Protein AF-A0A8H3X224-F1 (afdb_monomer)

Mean predicted aligned error: 12.38 Å

Organism: Gigaspora margarita (NCBI:txid4874)

Foldseek 3Di:
DADPVPRHDPPPDPDDDPLQQPLVVVLVCQCSDPDPVSHDDPVRVVVSVVVLVCLLPDPPPVRSSVVSVVVVVVVVVVVVVVVVVPPPPDPPDDDDDDD

Sequence (99 aa):
MKEISTGKQVFEGLEFDPGTPDCYVRLAKRCLDTNPKKRPTAKSVNFQVGFWSEEILSSDDDNEIKRQFLEIDNTLQVIDTIENWYPMSNPINSFYVSE

Nearest PDB structures (foldseek):
  7yaz-assembly1_A  TM=5.741E-01  e=1.734E-01  Homo sapiens
  4uy9-assembly1_B  TM=5.698E-01  e=1.463E+00  Homo sapiens

Secondary structure (DSSP, 8-state):
-B-TTT-SBTTTT----TT--HHHHHHHHHHT-SSGGGSPPHHHHHHHHHHHHHHHHSS-TT-HHHHHHHHHHHHHHHHHHHHHHTTSS----------

Structure (mmCIF, N/CA/C/O backbone):
data_AF-A0A8H3X224-F1
#
_entry.id   AF-A0A8H3X224-F1
#
loop_
_atom_site.group_PDB
_atom_site.id
_atom_site.type_symbol
_atom_site.label_atom_id
_atom_site.label_alt_id
_atom_site.label_comp_id
_atom_site.label_asym_id
_atom_site.label_entity_id
_atom_site.label_seq_id
_atom_site.pdbx_PDB_ins_code
_atom_site.Cartn_x
_atom_site.Cartn_y
_atom_site.Cartn_z
_atom_site.occupancy
_atom_site.B_iso_or_equiv
_atom_site.auth_seq_id
_atom_site.auth_comp_id
_atom_site.auth_asym_id
_atom_site.auth_atom_id
_atom_site.pdbx_PDB_model_num
ATOM 1 N N . MET A 1 1 ? -15.550 -5.653 13.923 1.00 53.12 1 MET A N 1
ATOM 2 C CA . MET A 1 1 ? -16.346 -4.433 13.666 1.00 53.12 1 MET A CA 1
ATOM 3 C C . MET A 1 1 ? -17.402 -4.836 12.650 1.00 53.12 1 MET A C 1
ATOM 5 O O . MET A 1 1 ? -17.027 -5.451 11.659 1.00 53.12 1 MET A O 1
ATOM 9 N N . LYS A 1 2 ? -18.689 -4.646 12.946 1.00 55.12 2 LYS A N 1
ATOM 10 C CA . LYS A 1 2 ? -19.780 -4.935 12.006 1.00 55.12 2 LYS A CA 1
ATOM 11 C C . LYS A 1 2 ? -20.250 -3.611 11.428 1.00 55.12 2 LYS A C 1
ATOM 13 O O . LYS A 1 2 ? -20.295 -2.627 12.166 1.00 55.12 2 LYS A O 1
ATOM 18 N N . GLU A 1 3 ? -20.542 -3.573 10.140 1.00 61.22 3 GLU A N 1
ATOM 19 C CA . GLU A 1 3 ? -21.182 -2.402 9.560 1.00 61.22 3 GLU A CA 1
ATOM 20 C C . GLU A 1 3 ? -22.570 -2.266 10.187 1.00 61.22 3 GLU A C 1
ATOM 22 O O . GLU A 1 3 ? -23.336 -3.225 10.239 1.00 61.22 3 GLU A O 1
ATOM 27 N N . ILE A 1 4 ? -22.892 -1.081 10.696 1.00 63.47 4 ILE A N 1
ATOM 28 C CA . ILE A 1 4 ? -24.183 -0.812 11.344 1.00 63.47 4 ILE A CA 1
ATOM 29 C C . ILE A 1 4 ? -25.357 -0.854 10.358 1.00 63.47 4 ILE A C 1
ATOM 31 O O . ILE A 1 4 ? -26.472 -1.167 10.757 1.00 63.47 4 ILE A O 1
ATOM 35 N N . SER A 1 5 ? -25.103 -0.570 9.080 1.00 65.12 5 SER A N 1
ATOM 36 C CA . SER A 1 5 ? -26.094 -0.591 8.000 1.00 65.12 5 SER A CA 1
ATOM 37 C C . SER A 1 5 ? -26.410 -2.005 7.513 1.00 65.12 5 SER A C 1
ATOM 39 O O . SER A 1 5 ? -27.558 -2.301 7.198 1.00 65.12 5 SER A O 1
ATOM 41 N N . THR A 1 6 ? -25.403 -2.878 7.443 1.00 70.19 6 THR A N 1
ATOM 42 C CA . THR A 1 6 ? -25.529 -4.210 6.830 1.00 70.19 6 THR A CA 1
ATOM 43 C C . THR A 1 6 ? -25.496 -5.349 7.847 1.00 70.19 6 THR A C 1
ATOM 45 O O . THR A 1 6 ? -25.816 -6.485 7.504 1.00 70.19 6 THR A O 1
ATOM 48 N N . GLY A 1 7 ? -25.079 -5.089 9.092 1.00 63.59 7 GLY A N 1
ATOM 49 C CA . GLY A 1 7 ? -24.880 -6.101 10.136 1.00 63.59 7 GLY A CA 1
ATOM 50 C C . GLY A 1 7 ? -23.758 -7.102 9.835 1.00 63.59 7 GLY A C 1
ATOM 51 O O . GLY A 1 7 ? -23.439 -7.943 10.683 1.00 63.59 7 GLY A O 1
ATOM 52 N N . LYS A 1 8 ? -23.140 -7.010 8.651 1.00 62.12 8 LYS A N 1
ATOM 53 C CA . LYS A 1 8 ? -22.049 -7.872 8.208 1.00 62.12 8 LYS A CA 1
ATOM 54 C C . LYS A 1 8 ? -20.759 -7.466 8.893 1.00 62.12 8 LYS A C 1
ATOM 56 O O . LYS A 1 8 ? -20.535 -6.297 9.216 1.00 62.12 8 LYS A O 1
ATOM 61 N N . GLN A 1 9 ? -19.899 -8.449 9.131 1.00 62.00 9 GLN A N 1
ATOM 62 C CA . GLN A 1 9 ? -18.531 -8.158 9.515 1.00 62.00 9 GLN A CA 1
ATOM 63 C C . GLN A 1 9 ? -17.886 -7.385 8.368 1.00 62.00 9 GLN A C 1
ATOM 65 O O . GLN A 1 9 ? -17.889 -7.845 7.229 1.00 62.00 9 GLN A O 1
ATOM 70 N N . VAL A 1 10 ? -17.393 -6.180 8.659 1.00 57.31 10 VAL A N 1
ATOM 71 C CA . VAL A 1 10 ? -16.721 -5.387 7.633 1.00 57.31 10 VAL A CA 1
ATOM 72 C C . VAL A 1 10 ? -15.501 -6.207 7.197 1.00 57.31 10 VAL A C 1
ATOM 74 O O . VAL A 1 10 ? -14.698 -6.579 8.057 1.00 57.31 10 VAL A O 1
ATOM 77 N N . PHE A 1 11 ? -15.405 -6.519 5.900 1.00 62.25 11 PHE A N 1
ATOM 78 C CA . PHE A 1 11 ? -14.279 -7.202 5.233 1.00 62.25 11 PHE A CA 1
ATOM 79 C C . PHE A 1 11 ? -14.204 -8.739 5.280 1.00 62.25 11 PHE A C 1
ATOM 81 O O . PHE A 1 11 ? -13.149 -9.296 4.975 1.00 62.25 11 PHE A O 1
ATOM 88 N N . GLU A 1 12 ? -15.287 -9.454 5.588 1.00 50.69 12 GLU A N 1
ATOM 89 C CA . GLU A 1 12 ? -15.350 -10.880 5.229 1.00 50.69 12 GLU A CA 1
ATOM 90 C C . GLU A 1 12 ? -15.444 -10.977 3.690 1.00 50.69 12 GLU A C 1
ATOM 92 O O . GLU A 1 12 ? -16.495 -10.692 3.120 1.00 50.69 12 GLU A O 1
ATOM 97 N N . GLY A 1 13 ? -14.313 -11.252 3.019 1.00 57.81 13 GLY A N 1
ATOM 98 C CA . GLY A 1 13 ? -14.220 -11.338 1.551 1.00 57.81 13 GLY A CA 1
ATOM 99 C C . GLY A 1 13 ? -13.353 -10.287 0.845 1.00 57.81 13 GLY A C 1
ATOM 100 O O . GLY A 1 13 ? -13.553 -10.064 -0.344 1.00 57.81 13 GLY A O 1
ATOM 101 N N . LEU A 1 14 ? -12.406 -9.619 1.527 1.00 70.56 14 LEU A N 1
ATOM 102 C CA . LEU A 1 14 ? -11.402 -8.834 0.796 1.00 70.56 14 LEU A CA 1
ATOM 103 C C . LEU A 1 14 ? -10.386 -9.773 0.137 1.00 70.56 14 LEU A C 1
ATOM 105 O O . LEU A 1 14 ? -9.391 -10.172 0.750 1.00 70.56 14 LEU A O 1
ATOM 109 N N . GLU A 1 15 ? -10.673 -10.118 -1.108 1.00 81.31 15 GLU A N 1
ATOM 110 C CA . GLU A 1 15 ? -9.751 -10.796 -2.005 1.00 81.31 15 GLU A CA 1
ATOM 111 C C . GLU A 1 15 ? -8.964 -9.752 -2.797 1.00 81.31 15 GLU A C 1
ATOM 113 O O . GLU A 1 15 ? -9.470 -8.680 -3.129 1.00 81.31 15 GLU A O 1
ATOM 118 N N . PHE A 1 16 ? -7.690 -10.046 -3.021 1.00 84.31 16 PHE A N 1
ATOM 119 C CA . PHE A 1 16 ? -6.822 -9.241 -3.866 1.00 84.31 16 PHE A CA 1
ATOM 120 C C . PHE A 1 16 ? -6.591 -10.031 -5.142 1.00 84.31 16 PHE A C 1
ATOM 122 O O . PHE A 1 16 ? -6.318 -11.233 -5.064 1.00 84.31 16 PHE A O 1
ATOM 129 N N . ASP A 1 17 ? -6.685 -9.360 -6.286 1.00 85.38 17 ASP A N 1
ATOM 130 C CA . ASP A 1 17 ? -6.447 -10.009 -7.566 1.00 85.38 17 ASP A CA 1
ATOM 131 C C . ASP A 1 17 ? -5.003 -10.526 -7.641 1.00 85.38 17 ASP A C 1
ATOM 133 O O . ASP A 1 17 ? -4.082 -9.879 -7.110 1.00 85.38 17 ASP A O 1
ATOM 137 N N . PRO A 1 18 ? -4.773 -11.683 -8.290 1.00 81.12 18 PRO A N 1
ATOM 138 C CA . PRO A 1 18 ? -3.430 -12.159 -8.581 1.00 81.12 18 PRO A CA 1
ATOM 139 C C . PRO A 1 18 ? -2.613 -11.065 -9.272 1.00 81.12 18 PRO A C 1
ATOM 141 O O . PRO A 1 18 ? -3.073 -10.450 -10.228 1.00 81.12 18 PRO A O 1
ATOM 144 N N . GLY A 1 19 ? -1.403 -10.819 -8.774 1.00 84.50 19 GLY A N 1
ATOM 145 C CA . GLY A 1 19 ? -0.540 -9.748 -9.273 1.00 84.50 19 GLY A CA 1
ATOM 146 C C . GLY A 1 19 ? -0.624 -8.446 -8.480 1.00 84.50 19 GLY A C 1
ATOM 147 O O . GLY A 1 19 ? 0.254 -7.617 -8.648 1.00 84.50 19 GLY A O 1
ATOM 148 N N . THR A 1 20 ? -1.583 -8.265 -7.562 1.00 89.31 20 THR A N 1
ATOM 149 C CA . THR A 1 20 ? -1.566 -7.108 -6.643 1.00 89.31 20 THR A CA 1
ATOM 150 C C . THR A 1 20 ? -0.237 -7.058 -5.863 1.00 89.31 20 THR A C 1
ATOM 152 O O . THR A 1 20 ? 0.154 -8.096 -5.321 1.00 89.31 20 THR A O 1
ATOM 155 N N . PRO A 1 21 ? 0.437 -5.894 -5.700 1.00 92.62 21 PRO A N 1
ATOM 156 C CA . PRO A 1 21 ? 1.726 -5.830 -5.018 1.00 92.62 21 PRO A CA 1
ATOM 157 C C . PRO A 1 21 ? 1.599 -6.308 -3.575 1.00 92.62 21 PRO A C 1
ATOM 159 O O . PRO A 1 21 ? 0.771 -5.807 -2.804 1.00 92.62 21 PRO A O 1
ATOM 162 N N . ASP A 1 22 ? 2.471 -7.217 -3.160 1.00 92.88 22 ASP A N 1
ATOM 163 C CA . ASP A 1 22 ? 2.486 -7.744 -1.799 1.00 92.88 22 ASP A CA 1
ATOM 164 C C . ASP A 1 22 ? 2.649 -6.633 -0.754 1.00 92.88 22 ASP A C 1
ATOM 166 O O . ASP A 1 22 ? 2.083 -6.692 0.345 1.00 92.88 22 ASP A O 1
ATOM 170 N N . CYS A 1 23 ? 3.432 -5.598 -1.077 1.00 93.06 23 CYS A N 1
ATOM 171 C CA . CYS A 1 23 ? 3.609 -4.439 -0.208 1.00 93.06 23 CYS A CA 1
ATOM 172 C C . CYS A 1 23 ? 2.281 -3.702 0.046 1.00 93.06 23 CYS A C 1
ATOM 174 O O . CYS A 1 23 ? 1.992 -3.346 1.197 1.00 93.06 23 CYS A O 1
ATOM 176 N N . TYR A 1 24 ? 1.436 -3.576 -0.980 1.00 93.69 24 TYR A N 1
ATOM 177 C CA . TYR A 1 24 ? 0.104 -2.990 -0.890 1.00 93.69 24 TYR A CA 1
ATOM 178 C C . TYR A 1 24 ? -0.849 -3.888 -0.098 1.00 93.69 24 TYR A C 1
ATOM 180 O O . TYR A 1 24 ? -1.475 -3.421 0.857 1.00 93.69 24 TYR A O 1
ATOM 188 N N . VAL A 1 25 ? -0.892 -5.190 -0.407 1.00 92.56 25 VAL A N 1
ATOM 189 C CA . VAL A 1 25 ? -1.731 -6.173 0.304 1.00 92.56 25 VAL A CA 1
ATOM 190 C C . VAL A 1 25 ? -1.452 -6.147 1.809 1.00 92.56 25 VAL A C 1
ATOM 192 O O . VAL A 1 25 ? -2.376 -6.119 2.628 1.00 92.56 25 VAL A O 1
ATOM 195 N N . ARG A 1 26 ? -0.173 -6.115 2.207 1.00 92.94 26 ARG A N 1
ATOM 196 C CA . ARG A 1 26 ? 0.220 -6.028 3.623 1.00 92.94 26 ARG A CA 1
ATOM 197 C C . ARG A 1 26 ? -0.257 -4.734 4.280 1.00 92.94 26 ARG A C 1
ATOM 199 O O . ARG A 1 26 ? -0.736 -4.780 5.416 1.00 92.94 26 ARG A O 1
ATOM 206 N N . LEU A 1 27 ? -0.132 -3.592 3.601 1.00 94.19 27 LEU A N 1
ATOM 207 C CA . LEU A 1 27 ? -0.593 -2.309 4.133 1.00 94.19 27 LEU A CA 1
ATOM 208 C C . LEU A 1 27 ? -2.117 -2.289 4.284 1.00 94.19 27 LEU A C 1
ATOM 210 O O . LEU A 1 27 ? -2.612 -1.956 5.361 1.00 94.19 27 LEU A O 1
ATOM 214 N N . ALA A 1 28 ? -2.849 -2.714 3.254 1.00 92.44 28 ALA A N 1
ATOM 215 C CA . ALA A 1 28 ? -4.304 -2.796 3.265 1.00 92.44 28 ALA A CA 1
ATOM 216 C C . ALA A 1 28 ? -4.803 -3.689 4.411 1.00 92.44 28 ALA A C 1
ATOM 218 O O . ALA A 1 28 ? -5.624 -3.254 5.217 1.00 92.44 28 ALA A O 1
ATOM 219 N N . LYS A 1 29 ? -4.223 -4.884 4.593 1.00 90.69 29 LYS A N 1
ATOM 220 C CA . LYS A 1 29 ? -4.562 -5.774 5.720 1.00 90.69 29 LYS A CA 1
ATOM 221 C C . LYS A 1 29 ? -4.361 -5.108 7.087 1.00 90.69 29 LYS A C 1
ATOM 223 O O . LYS A 1 29 ? -5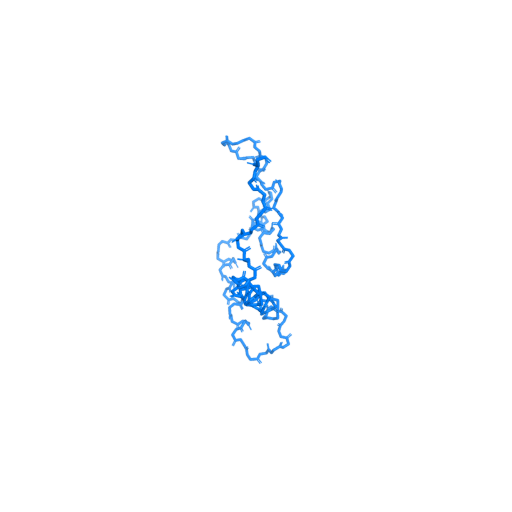.190 -5.287 7.974 1.00 90.69 29 LYS A O 1
ATOM 228 N N . ARG A 1 30 ? -3.305 -4.302 7.266 1.00 92.38 30 ARG A N 1
ATOM 229 C CA . ARG A 1 30 ? -3.076 -3.541 8.512 1.00 92.38 30 ARG A CA 1
ATOM 230 C C . ARG A 1 30 ? -4.089 -2.412 8.701 1.00 92.38 30 ARG A C 1
ATOM 232 O O . ARG A 1 30 ? -4.578 -2.221 9.810 1.00 92.38 30 ARG A O 1
ATOM 239 N N . CYS A 1 31 ? -4.422 -1.673 7.644 1.00 93.00 31 CYS A N 1
ATOM 240 C CA . CYS A 1 31 ? -5.467 -0.641 7.673 1.00 93.00 31 CYS A CA 1
ATOM 241 C C . CYS A 1 31 ? -6.830 -1.210 8.083 1.00 93.00 31 CYS A C 1
ATOM 243 O O . CYS A 1 31 ? -7.603 -0.546 8.774 1.00 93.00 31 CYS A O 1
ATOM 245 N N . LEU A 1 32 ? -7.086 -2.458 7.703 1.00 87.81 32 LEU A N 1
ATOM 246 C CA . LEU A 1 32 ? -8.340 -3.162 7.938 1.00 87.81 32 LEU A CA 1
ATOM 247 C C . LEU A 1 32 ? -8.325 -4.051 9.185 1.00 87.81 32 LEU A C 1
ATOM 249 O O . LEU A 1 32 ? -9.285 -4.785 9.427 1.00 87.81 32 LEU A O 1
ATOM 253 N N . ASP A 1 33 ? -7.279 -3.970 10.013 1.00 89.12 33 ASP A N 1
ATOM 254 C CA . ASP A 1 33 ? -7.178 -4.784 11.220 1.00 89.12 33 ASP A CA 1
ATOM 255 C C . ASP A 1 33 ? -8.402 -4.559 12.130 1.00 89.12 33 ASP A C 1
ATOM 257 O O . ASP A 1 33 ? -8.886 -3.434 12.342 1.00 89.12 33 ASP A O 1
ATOM 261 N N . THR A 1 34 ? -8.946 -5.654 12.661 1.00 84.69 34 THR A N 1
ATOM 262 C CA . THR A 1 34 ? -10.120 -5.613 13.540 1.00 84.69 34 THR A CA 1
ATOM 263 C C . THR A 1 34 ? -9.820 -4.901 14.853 1.00 84.69 34 THR A C 1
ATOM 265 O O . THR A 1 34 ? -10.732 -4.309 15.432 1.00 84.69 34 THR A O 1
ATOM 268 N N . ASN A 1 35 ? -8.559 -4.913 15.294 1.00 87.50 35 ASN A N 1
ATOM 269 C CA . ASN A 1 35 ? -8.064 -4.153 16.425 1.00 87.50 35 ASN A CA 1
ATOM 270 C C . ASN A 1 35 ? -7.651 -2.739 15.973 1.00 87.50 35 ASN A C 1
ATOM 272 O O . ASN A 1 35 ? -6.623 -2.580 15.308 1.00 87.50 35 ASN A O 1
ATOM 276 N N . PRO A 1 36 ? -8.364 -1.680 16.404 1.00 88.44 36 PRO A N 1
ATOM 277 C CA . PRO A 1 36 ? -8.037 -0.306 16.029 1.00 88.44 36 PRO A CA 1
ATOM 278 C C . PRO A 1 36 ? -6.609 0.115 16.395 1.00 88.44 36 PRO A C 1
ATOM 280 O O . PRO A 1 36 ? -6.032 0.948 15.708 1.00 88.44 36 PRO A O 1
ATOM 283 N N . LYS A 1 37 ? -6.011 -0.479 17.438 1.00 92.69 37 LYS A N 1
ATOM 284 C CA . LYS A 1 37 ? -4.637 -0.169 17.867 1.00 92.69 37 LYS A CA 1
ATOM 285 C C . LYS A 1 37 ? -3.566 -0.690 16.905 1.00 92.69 37 LYS A C 1
ATOM 287 O O . LYS A 1 37 ? -2.434 -0.227 16.967 1.00 92.69 37 LYS A O 1
ATOM 292 N N . LYS A 1 38 ? -3.898 -1.668 16.057 1.00 92.88 38 LYS A N 1
ATOM 293 C CA . LYS A 1 38 ? -2.987 -2.212 15.038 1.00 92.88 38 LYS A CA 1
ATOM 294 C C . LYS A 1 38 ? -3.068 -1.456 13.711 1.00 92.88 38 LYS A C 1
ATOM 296 O O . LYS A 1 38 ? -2.167 -1.599 12.880 1.00 92.88 38 LYS A O 1
ATOM 301 N N . ARG A 1 39 ? -4.116 -0.648 13.519 1.00 95.69 39 ARG A N 1
ATOM 302 C CA . ARG A 1 39 ? -4.277 0.166 12.315 1.00 95.69 39 ARG A CA 1
ATOM 303 C C . ARG A 1 39 ? -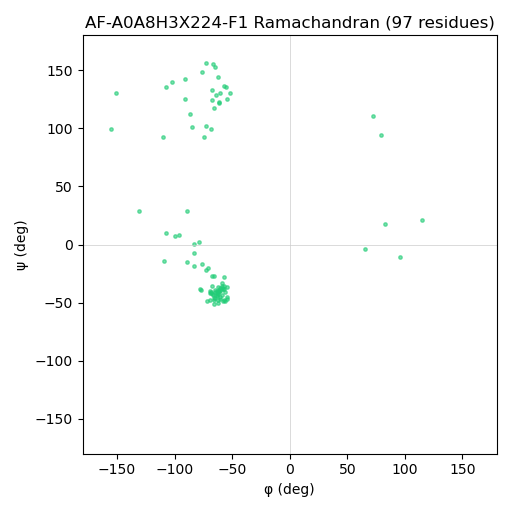3.194 1.246 12.279 1.00 95.69 39 ARG A C 1
ATOM 305 O O . ARG A 1 39 ? -2.969 1.910 13.293 1.00 95.69 39 ARG A O 1
ATOM 312 N N . PRO A 1 40 ? -2.514 1.440 11.140 1.00 97.06 40 PRO A N 1
ATOM 313 C CA . PRO A 1 40 ? -1.595 2.551 10.980 1.00 97.06 40 PRO A CA 1
ATOM 314 C C . PRO A 1 40 ? -2.359 3.878 11.031 1.00 97.06 40 PRO A C 1
ATOM 316 O O . PRO A 1 40 ? -3.536 3.968 10.680 1.00 97.06 40 PRO A O 1
ATOM 319 N N . THR A 1 41 ? -1.671 4.935 11.451 1.00 97.69 41 THR A N 1
ATOM 320 C CA . THR A 1 41 ? -2.198 6.296 11.330 1.00 97.69 41 THR A CA 1
ATOM 321 C C . THR A 1 41 ? -2.167 6.739 9.869 1.00 97.69 41 THR A C 1
ATOM 323 O O . THR A 1 41 ? -1.318 6.283 9.101 1.00 97.69 41 THR A O 1
ATOM 326 N N . ALA A 1 42 ? -3.019 7.695 9.491 1.00 96.88 42 ALA A N 1
ATOM 327 C CA . ALA A 1 42 ? -2.985 8.285 8.149 1.00 96.88 42 ALA A CA 1
ATOM 328 C C . ALA A 1 42 ? -1.590 8.834 7.791 1.00 96.88 42 ALA A C 1
ATOM 330 O O . ALA A 1 42 ? -1.117 8.657 6.675 1.00 96.88 42 ALA A O 1
ATOM 331 N N . LYS A 1 43 ? -0.880 9.408 8.773 1.00 98.06 43 LYS A N 1
ATOM 332 C CA . LYS A 1 43 ? 0.512 9.851 8.623 1.00 98.06 43 LYS A CA 1
ATOM 333 C C . LYS A 1 43 ? 1.453 8.691 8.272 1.00 98.06 43 LYS A C 1
ATOM 335 O O . LYS A 1 43 ? 2.267 8.832 7.370 1.00 98.06 43 LYS A O 1
ATOM 340 N N . SER A 1 44 ? 1.333 7.549 8.953 1.00 97.50 44 SER A N 1
ATOM 341 C CA . SER A 1 44 ? 2.138 6.357 8.652 1.00 97.50 44 SER A CA 1
ATOM 342 C C . SER A 1 44 ? 1.834 5.791 7.267 1.00 97.50 44 SER A C 1
ATOM 344 O O . SER A 1 44 ? 2.762 5.374 6.584 1.00 97.50 44 SER A O 1
ATOM 346 N N . VAL A 1 45 ? 0.563 5.780 6.855 1.00 98.00 45 VAL A N 1
ATOM 347 C CA . VAL A 1 45 ? 0.162 5.363 5.502 1.00 98.00 45 VAL A CA 1
ATOM 348 C C . VAL A 1 45 ? 0.774 6.299 4.461 1.00 98.00 45 VAL A C 1
ATOM 350 O O . VAL A 1 45 ? 1.402 5.826 3.522 1.00 98.00 45 VAL A O 1
ATOM 353 N N . ASN A 1 46 ? 0.672 7.615 4.666 1.00 97.75 46 ASN A N 1
ATOM 354 C CA . ASN A 1 46 ? 1.239 8.614 3.761 1.00 97.75 46 ASN A CA 1
ATOM 355 C C . ASN A 1 46 ? 2.756 8.460 3.594 1.00 97.75 46 ASN A C 1
ATOM 357 O O . ASN A 1 46 ? 3.252 8.507 2.477 1.00 97.75 46 ASN A O 1
ATOM 361 N N . PHE A 1 47 ? 3.491 8.228 4.685 1.00 97.69 47 PHE A N 1
ATOM 362 C CA . PHE A 1 47 ? 4.926 7.951 4.594 1.00 97.69 47 PHE A CA 1
ATOM 363 C C . PHE A 1 47 ? 5.230 6.670 3.828 1.00 97.69 47 PHE A C 1
ATOM 365 O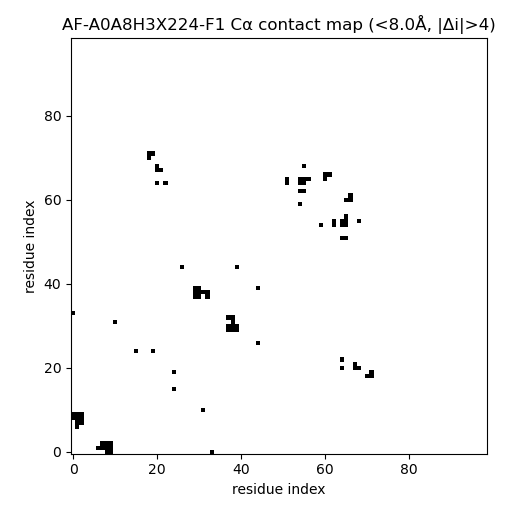 O . PHE A 1 47 ? 6.154 6.656 3.027 1.00 97.69 47 PHE A O 1
ATOM 372 N N . GLN A 1 48 ? 4.459 5.606 4.054 1.00 97.25 48 GLN A N 1
ATOM 373 C CA . GLN A 1 48 ? 4.671 4.339 3.363 1.00 97.25 48 GLN A CA 1
ATOM 374 C C . GLN A 1 48 ? 4.453 4.476 1.850 1.00 97.25 48 GLN A C 1
ATOM 376 O O . GLN A 1 48 ? 5.255 3.967 1.075 1.00 97.25 48 GLN A O 1
ATOM 381 N N . VAL A 1 49 ? 3.394 5.181 1.444 1.00 95.88 49 VAL A N 1
ATOM 382 C CA . VAL A 1 49 ? 3.080 5.443 0.031 1.00 95.88 49 VAL A CA 1
ATOM 383 C C . VAL A 1 49 ? 4.099 6.398 -0.598 1.00 95.88 49 VAL A C 1
ATOM 385 O O . VAL A 1 49 ? 4.523 6.178 -1.730 1.00 95.88 49 VAL A O 1
ATOM 388 N N . GLY A 1 50 ? 4.529 7.428 0.136 1.00 96.50 50 GLY A N 1
ATOM 389 C CA . GLY A 1 50 ? 5.588 8.338 -0.306 1.00 96.50 50 GLY A CA 1
ATOM 390 C C . GLY A 1 50 ? 6.907 7.606 -0.538 1.00 96.50 50 GLY A C 1
ATOM 391 O O . GLY A 1 50 ? 7.489 7.735 -1.607 1.00 96.50 50 GLY A O 1
ATOM 392 N N . PHE A 1 51 ? 7.305 6.751 0.406 1.00 95.31 51 PHE A N 1
ATOM 393 C CA . PHE A 1 51 ? 8.475 5.888 0.261 1.00 95.31 51 PHE A CA 1
ATOM 394 C C . PHE A 1 51 ? 8.371 5.009 -0.989 1.00 95.31 51 PHE A C 1
ATOM 396 O O . PHE A 1 51 ? 9.276 5.012 -1.806 1.00 95.31 51 PHE A O 1
ATOM 403 N N . TRP A 1 52 ? 7.244 4.323 -1.213 1.00 95.56 52 TRP A N 1
ATOM 404 C CA . TRP A 1 52 ? 7.068 3.540 -2.443 1.00 95.56 52 TRP A CA 1
ATOM 405 C C . TRP A 1 52 ? 7.211 4.383 -3.710 1.00 95.56 52 TRP A C 1
ATOM 407 O O . TRP A 1 52 ? 7.803 3.920 -4.675 1.00 95.56 52 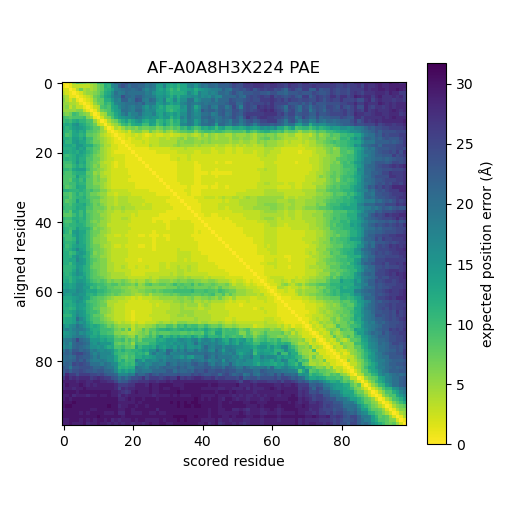TRP A O 1
ATOM 417 N N . SER A 1 53 ? 6.707 5.618 -3.698 1.00 93.25 53 SER A N 1
ATOM 418 C CA . SER A 1 53 ? 6.828 6.532 -4.839 1.00 93.25 53 SER A CA 1
ATOM 419 C C . SER A 1 53 ? 8.290 6.886 -5.130 1.00 93.25 53 SER A C 1
ATOM 421 O O . SER A 1 53 ? 8.685 6.934 -6.290 1.00 93.25 53 SER A O 1
ATOM 423 N N . GLU A 1 54 ? 9.101 7.098 -4.092 1.00 94.50 54 GLU A N 1
ATOM 424 C CA . GLU A 1 54 ? 10.544 7.335 -4.226 1.00 94.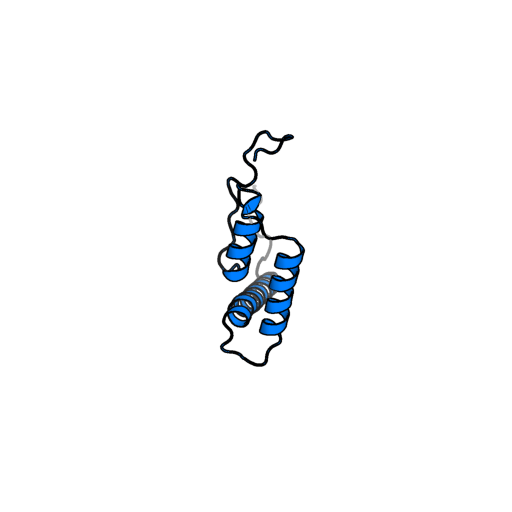50 54 GLU A CA 1
ATOM 425 C C . GLU A 1 54 ? 11.266 6.100 -4.782 1.00 94.50 54 GLU A C 1
ATOM 427 O O . GLU A 1 54 ? 12.038 6.221 -5.731 1.00 94.50 54 GLU A O 1
ATOM 432 N N . GLU A 1 55 ? 10.963 4.908 -4.260 1.00 94.12 55 GLU A N 1
ATOM 433 C CA . GLU A 1 55 ? 11.578 3.653 -4.709 1.00 94.12 55 GLU A CA 1
ATOM 434 C C . GLU A 1 55 ? 11.223 3.321 -6.167 1.00 94.12 55 GLU A C 1
ATOM 436 O O . GLU A 1 55 ? 12.091 2.914 -6.938 1.00 94.12 55 GLU A O 1
ATOM 441 N N . ILE A 1 56 ? 9.970 3.548 -6.579 1.00 91.31 56 ILE A N 1
ATOM 442 C CA . ILE A 1 56 ? 9.515 3.342 -7.965 1.00 91.31 56 ILE A CA 1
ATOM 443 C C . ILE A 1 56 ? 10.279 4.252 -8.937 1.00 91.31 56 ILE A C 1
ATOM 445 O O . ILE A 1 56 ? 10.636 3.826 -10.036 1.00 91.31 56 ILE A O 1
ATOM 449 N N . LEU A 1 57 ? 10.542 5.499 -8.534 1.00 90.06 57 LEU A N 1
ATOM 450 C CA . LEU A 1 57 ? 11.274 6.485 -9.337 1.00 90.06 57 LEU A CA 1
ATOM 451 C C . LEU A 1 57 ? 12.797 6.345 -9.229 1.00 90.06 57 LEU A C 1
ATOM 453 O O . LEU A 1 57 ? 13.529 7.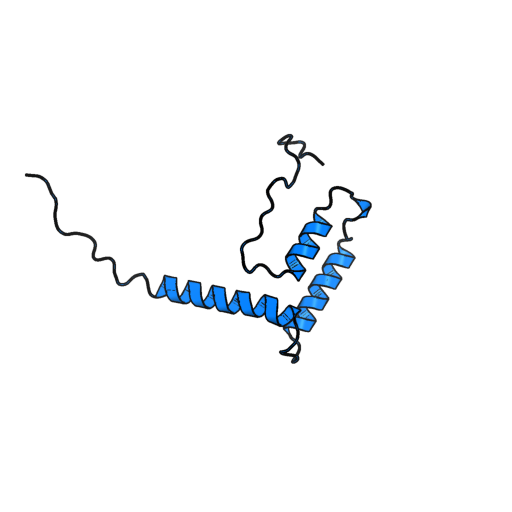038 -9.941 1.00 90.06 57 LEU A O 1
ATOM 457 N N . SER A 1 58 ? 13.284 5.477 -8.344 1.00 91.69 58 SER A N 1
ATOM 458 C CA . SER A 1 58 ? 14.711 5.247 -8.172 1.00 91.69 58 SER A CA 1
ATOM 459 C C . SER A 1 58 ? 15.322 4.592 -9.416 1.00 91.69 58 SER A C 1
ATOM 461 O O . SER A 1 58 ? 14.658 3.895 -10.190 1.00 91.69 58 SER A O 1
ATOM 463 N N . SER A 1 59 ? 16.624 4.794 -9.609 1.00 89.81 59 SER A N 1
ATOM 464 C CA . SER A 1 59 ? 17.388 4.122 -10.666 1.00 89.81 59 SER A CA 1
ATOM 465 C C . SER A 1 59 ? 17.770 2.680 -10.315 1.00 89.81 59 SER A C 1
ATOM 467 O O . SER A 1 59 ? 18.509 2.061 -11.072 1.00 89.81 59 SER A O 1
ATOM 469 N N . ASP A 1 60 ? 17.353 2.177 -9.151 1.00 91.38 60 ASP A N 1
ATOM 470 C CA . ASP A 1 60 ? 17.643 0.815 -8.715 1.00 91.38 60 ASP A CA 1
ATOM 471 C C . ASP A 1 60 ? 16.597 -0.138 -9.300 1.00 91.38 60 ASP A C 1
ATOM 473 O O . ASP A 1 60 ? 15.455 -0.201 -8.843 1.00 91.3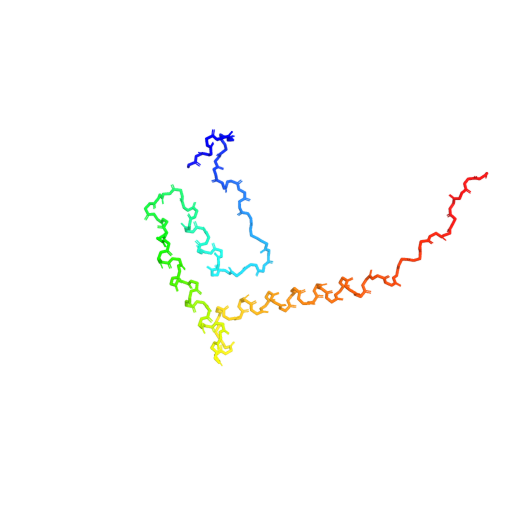8 60 ASP A O 1
ATOM 477 N N . ASP A 1 61 ? 16.974 -0.842 -10.363 1.00 82.94 61 ASP A N 1
ATOM 478 C CA . ASP A 1 61 ? 16.092 -1.791 -11.046 1.00 82.94 61 ASP A CA 1
ATOM 479 C C . ASP A 1 61 ? 15.938 -3.116 -10.282 1.00 82.94 61 ASP A C 1
ATOM 481 O O . ASP A 1 61 ? 14.964 -3.833 -10.509 1.00 82.94 61 ASP A O 1
ATOM 485 N N . ASP A 1 62 ? 16.828 -3.402 -9.324 1.00 87.69 62 ASP A N 1
ATOM 486 C CA . ASP A 1 62 ? 16.722 -4.564 -8.434 1.00 87.69 62 ASP A CA 1
ATOM 487 C C . ASP A 1 62 ? 15.793 -4.285 -7.238 1.00 87.69 62 ASP A C 1
ATOM 489 O O . ASP A 1 62 ? 15.560 -5.150 -6.384 1.00 87.69 62 ASP A O 1
ATOM 493 N N . ASN A 1 63 ? 15.224 -3.078 -7.167 1.00 92.50 63 ASN A N 1
ATOM 494 C CA . ASN A 1 63 ? 14.311 -2.702 -6.110 1.00 92.50 63 ASN A CA 1
ATOM 495 C C . ASN A 1 63 ? 13.010 -3.514 -6.168 1.00 92.50 63 ASN A C 1
ATOM 497 O O . ASN A 1 63 ? 12.203 -3.402 -7.091 1.00 92.50 63 ASN A O 1
ATOM 501 N N . GLU A 1 64 ? 12.760 -4.286 -5.116 1.00 92.75 64 GLU A N 1
ATOM 502 C CA . GLU A 1 64 ? 11.608 -5.183 -5.053 1.00 92.75 64 GLU A CA 1
ATOM 503 C C . GLU A 1 64 ? 10.259 -4.450 -5.116 1.00 92.75 64 GLU A C 1
ATOM 505 O O . GLU A 1 64 ? 9.315 -4.949 -5.725 1.00 92.75 64 GLU A O 1
ATOM 510 N N . ILE A 1 65 ? 10.144 -3.262 -4.510 1.00 91.88 65 ILE A N 1
ATOM 511 C CA . ILE A 1 65 ? 8.901 -2.479 -4.565 1.00 91.88 65 ILE A CA 1
ATOM 512 C C . ILE A 1 65 ? 8.657 -2.038 -6.004 1.00 91.88 65 ILE A C 1
ATOM 514 O O . ILE A 1 65 ? 7.582 -2.297 -6.540 1.00 91.88 65 ILE A O 1
ATOM 518 N N . LYS A 1 66 ? 9.664 -1.438 -6.641 1.00 93.00 66 LYS A N 1
ATOM 519 C CA . LYS A 1 66 ? 9.603 -1.030 -8.047 1.00 93.00 66 LYS A CA 1
ATOM 520 C C . LYS A 1 66 ? 9.217 -2.204 -8.949 1.00 93.00 66 LYS A C 1
ATOM 522 O O . LYS A 1 66 ? 8.292 -2.068 -9.745 1.00 93.00 66 LYS A O 1
ATOM 527 N N . ARG A 1 67 ? 9.849 -3.370 -8.774 1.00 91.25 67 ARG A N 1
ATOM 528 C CA . ARG A 1 67 ? 9.560 -4.587 -9.547 1.00 91.25 67 ARG A CA 1
ATOM 529 C C . ARG A 1 67 ? 8.099 -5.021 -9.426 1.00 91.25 67 ARG A C 1
ATOM 531 O O . ARG A 1 67 ? 7.454 -5.236 -10.447 1.00 91.25 67 ARG A O 1
ATOM 538 N N . GLN A 1 68 ? 7.559 -5.081 -8.205 1.00 91.12 68 GLN A N 1
ATOM 539 C CA . GLN A 1 68 ? 6.159 -5.471 -7.982 1.00 91.12 68 GLN A CA 1
ATOM 540 C C . GLN A 1 68 ? 5.162 -4.534 -8.678 1.00 91.12 68 GLN A C 1
ATOM 542 O O . GLN A 1 68 ? 4.144 -5.000 -9.179 1.00 91.12 68 GLN A O 1
ATOM 547 N N . PHE A 1 69 ? 5.432 -3.226 -8.720 1.00 89.50 69 PHE A N 1
ATOM 548 C CA . PHE A 1 69 ? 4.556 -2.273 -9.409 1.00 89.50 69 PHE A CA 1
ATOM 549 C C . PHE A 1 69 ? 4.731 -2.310 -10.939 1.00 89.50 69 PHE A C 1
ATOM 551 O O . PHE A 1 69 ? 3.737 -2.285 -11.660 1.00 89.50 69 PHE A O 1
ATOM 558 N N . LEU A 1 70 ? 5.960 -2.457 -11.448 1.00 87.88 70 LEU A N 1
ATOM 559 C CA . LEU A 1 70 ? 6.224 -2.551 -12.892 1.00 87.88 70 LEU A CA 1
ATOM 560 C C . LEU A 1 70 ? 5.668 -3.833 -13.529 1.00 87.88 70 LEU A C 1
ATOM 562 O O . LEU A 1 70 ? 5.220 -3.805 -14.674 1.00 87.88 70 LEU A O 1
ATOM 566 N N . GLU A 1 71 ? 5.685 -4.964 -12.819 1.00 85.19 71 GLU A N 1
ATOM 567 C CA . GLU A 1 71 ? 5.081 -6.214 -13.303 1.00 85.19 71 GLU A CA 1
ATOM 568 C C . GLU A 1 71 ? 3.581 -6.039 -13.600 1.00 85.19 71 GLU A C 1
ATOM 570 O O . GLU A 1 71 ? 3.073 -6.561 -14.597 1.00 85.19 71 GLU A O 1
ATOM 575 N N . ILE A 1 72 ? 2.879 -5.232 -12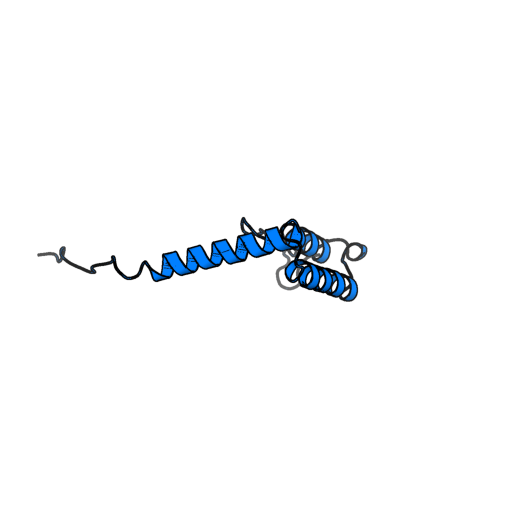.802 1.00 80.12 72 ILE A N 1
ATOM 576 C CA . ILE A 1 72 ? 1.458 -4.928 -13.013 1.00 80.12 72 ILE A CA 1
ATOM 577 C C . ILE A 1 72 ? 1.269 -4.019 -14.217 1.00 80.12 72 ILE A C 1
ATOM 579 O O . ILE A 1 72 ? 0.464 -4.330 -15.088 1.00 80.12 72 ILE A O 1
ATOM 583 N N . ASP A 1 73 ? 2.035 -2.934 -14.313 1.00 79.56 73 ASP A N 1
ATOM 584 C CA . ASP A 1 73 ? 1.913 -2.009 -15.442 1.00 79.56 73 ASP A CA 1
ATOM 585 C C . ASP A 1 73 ? 2.174 -2.716 -16.779 1.00 79.56 73 ASP A C 1
ATOM 587 O O . ASP A 1 73 ? 1.478 -2.473 -17.766 1.00 79.56 73 ASP A O 1
ATOM 591 N N . ASN A 1 74 ? 3.130 -3.648 -16.806 1.00 77.94 74 ASN A N 1
ATOM 592 C CA . ASN A 1 74 ? 3.408 -4.463 -17.984 1.00 77.94 74 ASN A CA 1
ATOM 593 C C . ASN A 1 74 ? 2.263 -5.439 -18.299 1.00 77.94 74 ASN A C 1
ATOM 595 O O . ASN A 1 74 ? 1.907 -5.607 -19.464 1.00 77.94 74 ASN A O 1
ATOM 599 N N . THR A 1 75 ? 1.668 -6.081 -17.289 1.00 75.44 75 THR A N 1
ATOM 600 C CA . THR A 1 75 ? 0.536 -7.002 -17.507 1.00 75.44 75 THR A CA 1
ATOM 601 C C . THR A 1 75 ? -0.724 -6.274 -17.966 1.00 75.44 75 THR A C 1
ATOM 603 O O . THR A 1 75 ? -1.377 -6.747 -18.895 1.00 75.44 75 THR A O 1
ATOM 606 N N . LEU A 1 76 ? -1.027 -5.103 -17.402 1.00 74.31 76 LEU A N 1
ATOM 607 C CA . LEU A 1 76 ? -2.134 -4.250 -17.841 1.00 74.31 76 LEU A CA 1
ATOM 608 C C . LEU A 1 76 ? -1.930 -3.761 -19.278 1.00 74.31 76 LEU A C 1
ATOM 610 O O . LEU A 1 76 ? -2.840 -3.883 -20.091 1.00 74.31 76 LEU A O 1
ATOM 614 N N . GLN A 1 77 ? -0.720 -3.316 -19.635 1.00 70.44 77 GLN A N 1
ATOM 615 C CA . GLN A 1 77 ? -0.402 -2.942 -21.018 1.00 70.44 77 GLN A CA 1
ATOM 616 C C . GLN A 1 77 ? -0.593 -4.105 -22.001 1.00 70.44 77 GLN A C 1
ATOM 618 O O . GLN A 1 77 ? -1.076 -3.901 -23.117 1.00 70.44 77 GLN A O 1
ATOM 623 N N . VAL A 1 78 ? -0.228 -5.331 -21.612 1.00 71.50 78 VAL A N 1
ATOM 624 C CA . VAL A 1 78 ? -0.442 -6.526 -22.441 1.00 71.50 78 VAL A CA 1
ATOM 625 C C . VAL A 1 78 ? -1.933 -6.823 -22.604 1.00 71.50 78 VAL A C 1
ATOM 627 O O . VAL A 1 78 ? -2.359 -7.101 -23.723 1.00 71.50 78 VAL A O 1
ATOM 630 N N . ILE A 1 79 ? -2.730 -6.731 -21.535 1.00 69.81 79 ILE A N 1
ATOM 631 C CA . ILE A 1 79 ? -4.188 -6.924 -21.591 1.00 69.81 79 ILE A CA 1
ATOM 632 C C . ILE A 1 79 ? -4.832 -5.872 -22.497 1.00 69.81 79 ILE A C 1
ATOM 634 O O . ILE A 1 79 ? -5.515 -6.249 -23.446 1.00 69.81 79 ILE A O 1
ATOM 638 N N . ASP A 1 80 ? -4.529 -4.588 -22.291 1.00 72.94 80 ASP A N 1
ATOM 639 C CA . ASP A 1 80 ? -5.028 -3.491 -23.127 1.00 72.94 80 ASP A CA 1
ATOM 640 C C . ASP A 1 80 ? -4.659 -3.712 -24.598 1.00 72.94 80 ASP A C 1
ATOM 642 O O . ASP A 1 80 ? -5.466 -3.494 -25.503 1.00 72.94 80 ASP A O 1
ATOM 646 N N . THR A 1 81 ? -3.441 -4.185 -24.870 1.00 70.88 81 THR A N 1
ATOM 647 C CA . THR A 1 81 ? -3.009 -4.495 -26.237 1.00 70.88 81 THR A CA 1
ATOM 648 C C . THR A 1 81 ? -3.799 -5.671 -26.819 1.00 70.88 81 THR A C 1
ATOM 650 O O . THR A 1 81 ? -4.230 -5.599 -27.967 1.00 70.88 81 THR A O 1
ATOM 653 N N . ILE A 1 82 ? -4.039 -6.738 -26.053 1.00 72.94 82 ILE A N 1
ATOM 654 C CA . ILE A 1 82 ? -4.813 -7.904 -26.505 1.00 72.94 82 ILE A CA 1
ATOM 655 C C . ILE A 1 82 ? -6.275 -7.527 -26.770 1.00 72.94 82 ILE A C 1
ATOM 657 O O . ILE A 1 82 ? -6.802 -7.885 -27.824 1.00 72.94 82 ILE A O 1
ATOM 661 N N . GLU A 1 83 ? -6.918 -6.784 -25.867 1.00 74.38 83 GLU A N 1
ATOM 662 C CA . GLU A 1 83 ? -8.304 -6.328 -26.030 1.00 74.38 83 GLU A CA 1
ATOM 663 C C . GLU A 1 83 ? -8.455 -5.420 -27.257 1.00 74.38 83 GLU A C 1
ATOM 665 O O . GLU A 1 83 ? -9.385 -5.590 -28.048 1.00 74.38 83 GLU A O 1
ATOM 670 N N . ASN A 1 84 ? -7.490 -4.525 -27.489 1.00 68.56 84 ASN A N 1
ATOM 671 C CA . ASN A 1 84 ? -7.483 -3.641 -28.655 1.00 68.56 84 ASN A CA 1
ATOM 672 C C . ASN A 1 84 ? -7.152 -4.357 -29.979 1.00 68.56 84 ASN A C 1
ATOM 674 O O . ASN A 1 84 ? -7.524 -3.862 -31.043 1.00 68.56 84 ASN A O 1
ATOM 678 N N . TRP A 1 85 ? -6.496 -5.522 -29.948 1.00 59.56 85 TRP A N 1
ATOM 679 C CA . TRP A 1 85 ? -6.317 -6.381 -31.129 1.00 59.56 85 TRP A CA 1
ATOM 680 C C . TRP A 1 85 ? -7.529 -7.291 -31.396 1.00 59.56 85 TRP A C 1
ATOM 682 O O . TRP A 1 85 ? -7.711 -7.756 -32.525 1.00 59.56 85 TRP A O 1
ATOM 692 N N . TYR A 1 86 ? -8.402 -7.500 -30.405 1.00 56.88 86 TYR A N 1
ATOM 693 C CA . TYR A 1 86 ? -9.610 -8.325 -30.509 1.00 56.88 86 TYR A CA 1
ATOM 694 C C . TYR A 1 86 ? -10.930 -7.646 -30.968 1.00 56.88 86 TYR A C 1
ATOM 696 O O . TYR A 1 86 ? -11.993 -8.191 -30.671 1.00 56.88 86 TYR A O 1
ATOM 704 N N . PRO A 1 87 ? -10.955 -6.562 -31.780 1.00 51.44 87 PRO A N 1
ATOM 705 C CA . PRO A 1 87 ? -12.159 -6.197 -32.532 1.00 51.44 87 PRO A CA 1
ATOM 706 C C . PRO A 1 87 ? -12.171 -6.628 -34.013 1.00 51.44 87 PRO A C 1
ATOM 708 O O . PRO A 1 87 ? -13.110 -6.275 -34.722 1.00 51.44 87 PRO A O 1
ATOM 711 N N . MET A 1 88 ? -11.208 -7.414 -34.520 1.00 47.88 88 MET A N 1
ATOM 712 C CA . MET A 1 88 ? -11.157 -7.774 -35.958 1.00 47.88 88 MET A CA 1
ATOM 713 C C . MET A 1 88 ? -11.533 -9.220 -36.335 1.00 47.88 88 MET A C 1
ATOM 715 O O . MET A 1 88 ? -11.376 -9.594 -37.497 1.00 47.88 88 MET A O 1
ATOM 719 N N . SER A 1 89 ? -12.078 -10.037 -35.427 1.00 52.62 89 SER A N 1
ATOM 720 C CA . SER A 1 89 ? -12.448 -11.434 -35.744 1.00 52.62 89 SER A CA 1
ATOM 721 C C . SER A 1 89 ? -13.861 -11.866 -35.331 1.00 52.62 89 SER A C 1
ATOM 723 O O . SER A 1 89 ? -14.102 -13.056 -35.158 1.00 52.62 89 SER A O 1
ATOM 725 N N . ASN A 1 90 ? -14.829 -10.944 -35.273 1.00 50.09 90 ASN A N 1
ATOM 726 C CA . ASN A 1 90 ? -16.252 -11.312 -35.285 1.00 50.09 90 ASN A CA 1
ATOM 727 C C . ASN A 1 90 ? -16.913 -10.904 -36.612 1.00 50.09 90 ASN A C 1
ATOM 729 O O . ASN A 1 90 ? -17.425 -9.787 -36.720 1.00 50.09 90 ASN A O 1
ATOM 733 N N . PRO A 1 91 ? -16.976 -11.787 -37.628 1.00 43.25 91 PRO A N 1
ATOM 734 C CA . PRO A 1 91 ? -17.976 -11.641 -38.670 1.00 43.25 91 PRO A CA 1
ATOM 735 C C . PRO A 1 91 ? -19.334 -12.032 -38.071 1.00 43.25 91 PRO A C 1
ATOM 737 O O .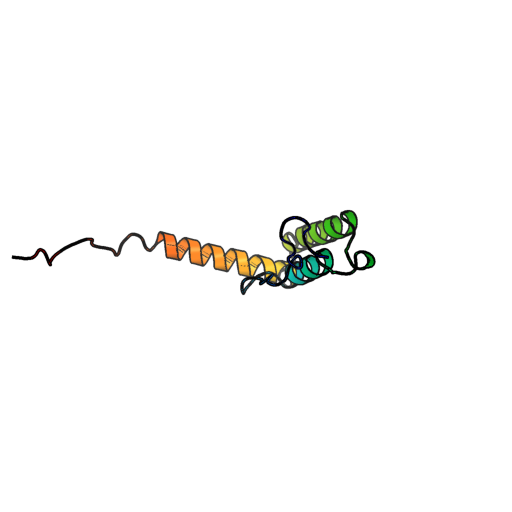 PRO A 1 91 ? -19.645 -13.208 -37.887 1.00 43.25 91 PRO A O 1
ATOM 740 N N . ILE A 1 92 ? -20.145 -11.031 -37.731 1.00 49.50 92 ILE A N 1
ATOM 741 C CA . ILE A 1 92 ? -21.548 -11.248 -37.376 1.00 49.50 92 ILE A CA 1
ATOM 742 C C . ILE A 1 92 ? -22.302 -11.705 -38.637 1.00 49.50 92 ILE A C 1
ATOM 744 O O . ILE A 1 92 ? -22.339 -10.991 -39.635 1.00 49.50 92 ILE A O 1
ATOM 748 N N . ASN A 1 93 ? -22.958 -12.864 -38.509 1.00 45.19 93 ASN A N 1
ATOM 749 C CA . ASN A 1 93 ? -24.013 -13.453 -39.344 1.00 45.19 93 ASN A CA 1
ATOM 750 C C . ASN A 1 93 ? -23.669 -14.020 -40.733 1.00 45.19 93 ASN A C 1
ATOM 752 O O . ASN A 1 93 ? -23.620 -13.300 -41.725 1.00 45.19 93 ASN A O 1
ATOM 756 N N . SER A 1 94 ? -23.758 -15.353 -40.845 1.00 42.84 94 SER A N 1
ATOM 757 C CA . SER A 1 94 ? -24.676 -15.945 -41.828 1.00 42.84 94 SER A CA 1
ATOM 758 C C . SER A 1 94 ? -25.180 -17.327 -41.376 1.00 42.84 94 SER A C 1
ATOM 760 O O . SER A 1 94 ? -24.369 -18.191 -41.055 1.00 42.84 94 SER A O 1
ATOM 762 N N . PHE A 1 95 ? -26.505 -17.506 -41.445 1.00 46.91 95 PHE A N 1
ATOM 763 C CA . PHE A 1 95 ? -27.286 -18.755 -41.395 1.00 46.91 95 PHE A CA 1
ATOM 764 C C . PHE A 1 95 ? -27.546 -19.415 -40.030 1.00 46.91 95 PHE A C 1
ATOM 766 O O . PHE A 1 95 ? -26.783 -20.249 -39.567 1.00 46.91 95 PHE A O 1
ATOM 773 N N . TYR A 1 96 ? -28.702 -19.103 -39.435 1.00 44.75 96 TYR A N 1
ATOM 774 C CA . TYR A 1 96 ? -29.926 -19.907 -39.600 1.00 44.75 96 TYR A CA 1
ATOM 775 C C . TYR A 1 96 ? -31.141 -19.000 -39.331 1.00 44.75 96 TYR A C 1
ATOM 777 O O . TYR A 1 96 ? -31.488 -18.731 -38.184 1.00 44.75 96 TYR A O 1
ATOM 785 N N . VAL A 1 97 ? -31.768 -18.498 -40.399 1.00 42.22 97 VAL A N 1
ATOM 786 C CA . VAL A 1 97 ? -33.182 -18.110 -40.357 1.00 42.22 97 VAL A CA 1
ATOM 787 C C . VAL A 1 97 ? -33.953 -19.351 -40.779 1.00 42.22 97 VAL A C 1
ATOM 789 O O . VAL A 1 97 ? -33.654 -19.954 -41.805 1.00 42.22 97 VAL A O 1
ATOM 792 N N . SER A 1 98 ? -34.876 -19.743 -39.916 1.00 40.09 98 SER A N 1
ATOM 793 C CA . SER A 1 98 ? -35.908 -20.746 -40.131 1.00 40.09 98 SER A CA 1
ATOM 794 C C . SER A 1 98 ? -36.746 -20.454 -41.378 1.00 40.09 98 SER A C 1
ATOM 796 O O . SER A 1 98 ? -37.369 -19.394 -41.429 1.00 40.09 98 SER A O 1
ATOM 798 N N . GLU A 1 99 ? -36.835 -21.427 -42.282 1.00 49.03 99 GLU A N 1
ATOM 799 C CA . GLU A 1 99 ? -38.046 -21.770 -43.043 1.00 49.03 99 GLU A CA 1
ATOM 800 C C . GLU A 1 99 ? -38.194 -23.295 -43.067 1.00 49.03 99 GLU A C 1
ATOM 802 O O . GLU A 1 99 ? -37.165 -23.982 -43.275 1.00 49.03 99 GLU A O 1
#

Radius of gyration: 21.8 Å; Cα contacts (8 Å, |Δi|>4): 46; chains: 1; bounding box: 56×32×61 Å

pLDDT: mean 78.42, std 17.53, range [40.09, 98.06]

InterPro domains:
  IPR011009 Protein kinase-like domain superfamily [SSF56112] (4-89)

Solvent-accessible surface area (backbone atoms only — not comparable to full-atom values): 6230 Å² total; per-residue (Å²): 102,58,38,88,90,74,68,42,59,67,69,82,79,80,76,75,63,90,70,63,37,66,72,54,54,55,49,52,54,33,64,62,38,80,51,71,88,65,29,66,50,72,68,55,50,51,52,53,54,50,50,51,54,52,48,51,71,42,92,52,79,84,35,66,70,28,45,40,53,49,55,41,56,53,51,51,52,50,49,54,50,52,60,71,63,64,78,79,82,76,86,80,82,84,86,86,80,90,129